Protein AF-A0A1A8JEB4-F1 (afdb_monomer_lite)

Structure (mmCIF, N/CA/C/O backbone):
data_AF-A0A1A8JEB4-F1
#
_entry.id   AF-A0A1A8JEB4-F1
#
loop_
_atom_site.group_PDB
_atom_site.id
_atom_site.type_symbol
_atom_site.label_atom_id
_atom_site.label_alt_id
_atom_site.label_comp_id
_atom_site.label_asym_id
_atom_site.label_entity_id
_atom_site.label_seq_id
_atom_site.pdbx_PDB_ins_code
_atom_site.Cartn_x
_atom_site.Cartn_y
_atom_site.Cartn_z
_atom_site.occupancy
_atom_site.B_iso_or_equiv
_atom_site.auth_seq_id
_atom_site.auth_comp_id
_atom_site.auth_asym_id
_atom_site.auth_atom_id
_atom_site.pdbx_PDB_model_num
ATOM 1 N N . MET A 1 1 ? 15.792 -3.131 28.215 1.00 43.16 1 MET A N 1
ATOM 2 C CA . MET A 1 1 ? 14.365 -3.511 28.176 1.00 43.16 1 MET A CA 1
ATOM 3 C C . MET A 1 1 ? 13.576 -2.240 27.940 1.00 43.16 1 MET A C 1
ATOM 5 O O . MET A 1 1 ? 13.915 -1.276 28.614 1.00 43.16 1 MET A O 1
ATOM 9 N N . PRO A 1 2 ? 12.633 -2.167 26.985 1.00 49.34 2 PRO A N 1
ATOM 10 C CA . PRO A 1 2 ? 11.801 -0.980 26.893 1.00 49.34 2 PRO A CA 1
ATOM 11 C C . PRO A 1 2 ? 10.880 -0.974 28.112 1.00 49.34 2 PRO A C 1
ATOM 13 O O . PRO A 1 2 ? 10.281 -1.998 28.447 1.00 49.34 2 PRO A O 1
ATOM 16 N N . GLU A 1 3 ? 10.885 0.146 28.821 1.00 51.75 3 GLU A N 1
ATOM 17 C CA . GLU A 1 3 ? 10.105 0.350 30.032 1.00 51.75 3 GLU A CA 1
ATOM 18 C C . GLU A 1 3 ? 8.623 0.175 29.708 1.00 51.75 3 GLU A C 1
ATOM 20 O O . GLU A 1 3 ? 8.137 0.650 28.678 1.00 51.75 3 GLU A O 1
ATOM 25 N N . ALA A 1 4 ? 7.932 -0.599 30.545 1.00 54.88 4 ALA A N 1
ATOM 26 C CA . ALA A 1 4 ? 6.500 -0.784 30.430 1.00 54.88 4 ALA A CA 1
ATOM 27 C C . ALA A 1 4 ? 5.857 0.602 30.475 1.00 54.88 4 ALA A C 1
ATOM 29 O O . ALA A 1 4 ? 6.030 1.314 31.461 1.00 54.88 4 ALA A O 1
ATOM 30 N N . LEU A 1 5 ? 5.169 0.969 29.387 1.00 55.78 5 LEU A N 1
ATOM 31 C CA . LEU A 1 5 ? 4.272 2.118 29.333 1.00 55.78 5 LEU A CA 1
ATOM 32 C C . LEU A 1 5 ? 3.534 2.200 30.671 1.00 55.78 5 LEU A C 1
ATOM 34 O O . LEU A 1 5 ? 2.924 1.202 31.070 1.00 55.78 5 LEU A O 1
ATOM 38 N N . ASP A 1 6 ? 3.624 3.350 31.337 1.00 60.03 6 ASP A N 1
ATOM 39 C CA . ASP A 1 6 ? 2.873 3.673 32.546 1.00 60.03 6 ASP A CA 1
ATOM 40 C C . ASP A 1 6 ? 1.498 3.007 32.505 1.00 60.03 6 ASP A C 1
ATOM 42 O O . ASP A 1 6 ? 0.733 3.188 31.553 1.00 60.03 6 ASP A O 1
ATOM 46 N N . SER A 1 7 ? 1.209 2.166 33.498 1.00 69.31 7 SER A N 1
ATOM 47 C CA . SER A 1 7 ? -0.016 1.376 33.526 1.00 69.31 7 SER A CA 1
ATOM 48 C C . SER A 1 7 ? -1.226 2.307 33.426 1.00 69.31 7 SER A C 1
ATOM 50 O O . SER A 1 7 ? -1.550 3.015 34.382 1.00 69.31 7 SER A O 1
ATOM 52 N N . ILE A 1 8 ? -1.892 2.323 32.271 1.00 80.31 8 ILE A N 1
ATOM 53 C CA . ILE A 1 8 ? -3.092 3.130 32.058 1.00 80.31 8 ILE A CA 1
ATOM 54 C C . ILE A 1 8 ? -4.173 2.581 32.993 1.00 80.31 8 ILE A C 1
ATOM 56 O O . ILE A 1 8 ? -4.660 1.463 32.813 1.00 80.31 8 ILE A O 1
ATOM 60 N N . ASN A 1 9 ? -4.535 3.347 34.024 1.00 82.69 9 ASN A N 1
ATOM 61 C CA . ASN A 1 9 ? -5.618 2.966 34.923 1.00 82.69 9 ASN A CA 1
ATOM 62 C C . ASN A 1 9 ? -6.950 3.135 34.183 1.00 82.69 9 ASN A C 1
ATOM 64 O O . ASN A 1 9 ? -7.348 4.252 33.888 1.00 82.69 9 ASN A O 1
ATOM 68 N N . LEU A 1 10 ? -7.626 2.024 33.890 1.00 83.12 10 LEU A N 1
ATOM 69 C CA . LEU A 1 10 ? -8.931 1.982 33.219 1.00 83.12 10 LEU A CA 1
ATOM 70 C C . LEU A 1 10 ? -10.051 1.533 34.172 1.00 83.12 10 LEU A C 1
ATOM 72 O O . LEU A 1 10 ? -11.102 1.088 33.718 1.00 83.12 10 LEU A O 1
ATOM 76 N N . GLY A 1 11 ? -9.821 1.565 35.489 1.00 84.81 11 GLY A N 1
ATOM 77 C CA . GLY A 1 11 ? -10.764 1.065 36.499 1.00 84.81 11 GLY A CA 1
ATOM 78 C C . GLY A 1 11 ? -12.009 1.937 36.682 1.00 84.81 11 GLY A C 1
ATOM 79 O O . GLY A 1 11 ? -12.976 1.494 37.286 1.00 84.81 11 GLY A O 1
ATOM 80 N N . PHE A 1 12 ? -11.990 3.160 36.147 1.00 91.00 12 PHE A N 1
ATOM 81 C CA . PHE A 1 12 ? -13.115 4.096 36.183 1.00 91.00 12 PHE A CA 1
ATOM 82 C C . PHE A 1 12 ? -14.162 3.843 35.088 1.00 91.00 12 PHE A C 1
ATOM 84 O O . PHE A 1 12 ? -15.242 4.422 35.153 1.00 91.00 12 PHE A O 1
ATOM 91 N N . LEU A 1 13 ? -13.842 3.021 34.081 1.00 91.25 13 LEU A N 1
ATOM 92 C CA . LEU A 1 13 ? -14.763 2.692 32.995 1.00 91.25 13 LEU A CA 1
ATOM 93 C C . LEU A 1 13 ? -15.793 1.670 33.468 1.00 91.25 13 LEU A C 1
ATOM 95 O O . LEU A 1 13 ? -15.429 0.625 34.016 1.00 91.25 13 LEU A O 1
ATOM 99 N N . SER A 1 14 ? -17.060 1.947 33.179 1.00 94.19 14 SER A N 1
ATOM 100 C CA . SER A 1 14 ? -18.127 0.953 33.263 1.00 94.19 14 SER A CA 1
ATOM 101 C C . SER A 1 14 ? -17.930 -0.163 32.228 1.00 94.19 14 SER A C 1
ATOM 103 O O . SER A 1 14 ? -17.199 -0.009 31.245 1.00 94.19 14 SER A O 1
ATOM 105 N N . ASP A 1 15 ? -18.600 -1.299 32.428 1.00 92.94 15 ASP A N 1
ATOM 106 C CA . ASP A 1 15 ? -18.484 -2.451 31.524 1.00 92.94 15 ASP A CA 1
ATOM 107 C C . ASP A 1 15 ? -18.906 -2.110 30.083 1.00 92.94 15 ASP A C 1
ATOM 109 O O . ASP A 1 15 ? -18.277 -2.565 29.129 1.00 92.94 15 ASP A O 1
ATOM 113 N N . SER A 1 16 ? -19.913 -1.248 29.908 1.00 94.56 16 SER A N 1
ATOM 114 C CA . SER A 1 16 ? -20.372 -0.795 28.588 1.00 94.56 16 SER A CA 1
ATOM 115 C C . SER A 1 16 ? -19.360 0.113 27.886 1.00 94.56 16 SER A C 1
ATOM 117 O O . SER A 1 16 ? -19.137 -0.025 26.683 1.00 94.56 16 SER A O 1
ATOM 119 N N . GLU A 1 17 ? -18.718 1.027 28.617 1.00 94.62 17 GLU A N 1
ATOM 120 C CA . GLU A 1 17 ? -17.652 1.873 28.070 1.00 94.62 17 GLU A CA 1
ATOM 121 C C . GLU A 1 17 ? -16.425 1.040 27.700 1.00 94.62 17 GLU A C 1
ATOM 123 O O . GLU A 1 17 ? -15.799 1.279 26.666 1.00 94.62 17 GLU A O 1
ATOM 128 N N . ARG A 1 18 ? -16.099 0.029 28.515 1.00 93.56 18 ARG A N 1
ATOM 129 C CA . ARG A 1 18 ? -15.001 -0.896 28.234 1.00 93.56 18 ARG A CA 1
ATOM 130 C C . ARG A 1 18 ? -15.256 -1.686 26.952 1.00 93.56 18 ARG A C 1
ATOM 132 O O . ARG A 1 18 ? -14.344 -1.779 26.133 1.00 93.56 18 ARG A O 1
ATOM 139 N N . GLU A 1 19 ? -16.471 -2.193 26.752 1.00 94.69 19 GLU A N 1
ATOM 140 C CA . GLU A 1 19 ? -16.838 -2.907 25.522 1.00 94.69 19 GLU A CA 1
ATOM 141 C C . GLU A 1 19 ? -16.715 -2.000 24.289 1.00 94.69 19 GLU A C 1
ATOM 143 O O . GLU A 1 19 ? -16.094 -2.380 23.298 1.00 94.69 19 GLU A O 1
ATOM 148 N N . LEU A 1 20 ? -17.193 -0.753 24.376 1.00 95.44 20 LEU A N 1
ATOM 149 C CA . LEU A 1 20 ? -17.077 0.206 23.275 1.00 95.44 20 LEU A CA 1
ATOM 150 C C . LEU A 1 20 ? -15.612 0.506 22.916 1.00 95.44 20 LEU A C 1
ATOM 152 O O . LEU A 1 20 ? -15.261 0.613 21.738 1.00 95.44 20 LEU A O 1
ATOM 156 N N . VAL A 1 21 ? -14.741 0.641 23.920 1.00 94.75 21 VAL A N 1
ATOM 157 C CA . VAL A 1 21 ? -13.302 0.837 23.700 1.00 94.75 21 VAL A CA 1
ATOM 158 C C . VAL A 1 21 ? -12.685 -0.391 23.027 1.00 94.75 21 VAL A C 1
ATOM 160 O O . VAL A 1 21 ? -11.928 -0.237 22.067 1.00 94.75 21 VAL A O 1
ATOM 163 N N . LEU A 1 22 ? -13.027 -1.603 23.474 1.00 95.31 22 LEU A N 1
ATOM 164 C CA . LEU A 1 22 ? -12.548 -2.843 22.855 1.00 95.31 22 LEU A CA 1
ATOM 165 C C . LEU A 1 22 ? -13.005 -2.970 21.394 1.00 95.31 22 LEU A C 1
ATOM 167 O O . LEU A 1 22 ? -12.212 -3.371 20.541 1.00 95.31 22 LEU A O 1
ATOM 171 N N . ASP A 1 23 ? -14.230 -2.555 21.074 1.00 97.31 23 ASP A N 1
ATOM 172 C CA . ASP A 1 23 ? -14.744 -2.512 19.701 1.00 97.31 23 ASP A CA 1
ATOM 173 C C . ASP A 1 23 ? -13.959 -1.568 18.790 1.00 97.31 23 ASP A C 1
ATOM 175 O O . ASP A 1 23 ? -13.713 -1.872 17.618 1.00 97.31 23 ASP A O 1
ATOM 179 N N . VAL A 1 24 ? -13.569 -0.401 19.302 1.00 97.88 24 VAL A N 1
ATOM 180 C CA . VAL A 1 24 ? -12.726 0.5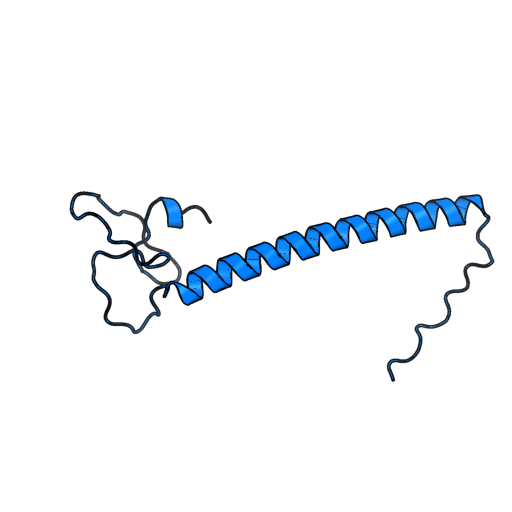40 18.555 1.00 97.88 24 VAL A CA 1
ATOM 181 C C . VAL A 1 24 ? -11.338 -0.055 18.329 1.00 97.88 24 VAL A C 1
ATOM 183 O O . VAL A 1 24 ? -10.852 -0.021 17.201 1.00 97.88 24 VAL A O 1
ATOM 186 N N . LEU A 1 25 ? -10.728 -0.644 19.360 1.00 96.69 25 LEU A N 1
ATOM 187 C CA . LEU A 1 25 ? -9.396 -1.246 19.261 1.00 96.69 25 LEU A CA 1
ATOM 188 C C . LEU A 1 25 ? -9.362 -2.427 18.288 1.00 96.69 25 LEU A C 1
ATOM 190 O O . LEU A 1 25 ? -8.430 -2.541 17.500 1.00 96.69 25 LEU A O 1
ATOM 194 N N . ARG A 1 26 ? -10.396 -3.273 18.292 1.00 97.56 26 ARG A N 1
ATOM 195 C CA . ARG A 1 26 ? -10.531 -4.382 17.340 1.00 97.56 26 ARG A CA 1
ATOM 196 C C . ARG A 1 26 ? -10.589 -3.886 15.895 1.00 97.56 26 ARG A C 1
ATOM 198 O O . ARG A 1 26 ? -9.878 -4.412 15.047 1.00 97.56 26 ARG A O 1
ATOM 205 N N . ARG A 1 27 ? -11.381 -2.845 15.620 1.00 98.19 27 ARG A N 1
ATOM 206 C CA . ARG A 1 27 ? -11.443 -2.240 14.279 1.00 98.19 27 ARG A CA 1
ATOM 207 C C . ARG A 1 27 ? -10.132 -1.567 13.879 1.00 98.19 27 ARG A C 1
ATOM 209 O O . ARG A 1 27 ? -9.754 -1.644 12.715 1.00 98.19 27 ARG A O 1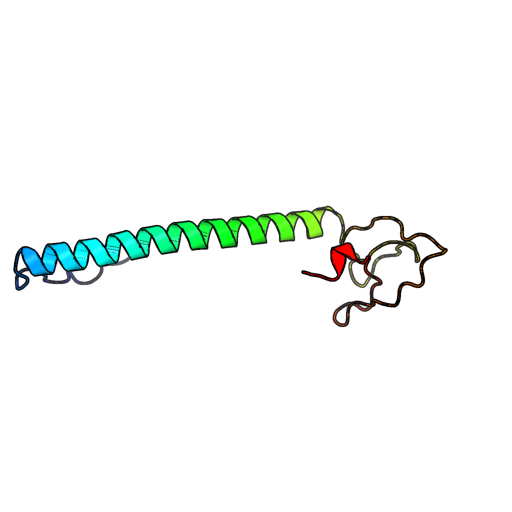
ATOM 216 N N . ASP A 1 28 ? -9.442 -0.917 14.817 1.00 98.19 28 ASP A N 1
ATOM 217 C CA . ASP A 1 28 ? -8.115 -0.343 14.559 1.00 98.19 28 ASP A CA 1
ATOM 218 C C . ASP A 1 28 ? -7.101 -1.436 14.204 1.00 98.19 28 ASP A C 1
ATOM 220 O O . ASP A 1 28 ? -6.368 -1.298 13.229 1.00 98.19 28 ASP A O 1
ATOM 224 N N . GLU A 1 29 ? -7.105 -2.557 14.928 1.00 97.69 29 GLU A N 1
ATOM 225 C CA . GLU A 1 29 ? -6.237 -3.700 14.632 1.00 97.69 29 GLU A CA 1
ATOM 226 C C . GLU A 1 29 ? -6.531 -4.289 13.245 1.00 97.69 29 GLU A C 1
ATOM 228 O O . GLU A 1 29 ? -5.616 -4.499 12.450 1.00 97.69 29 GLU A O 1
ATOM 233 N N . GLU A 1 30 ? -7.806 -4.480 12.895 1.00 97.81 30 GLU A N 1
ATOM 234 C CA . GLU A 1 30 ? -8.206 -4.909 11.549 1.00 97.81 30 GLU A CA 1
ATOM 235 C C . GLU A 1 30 ? -7.698 -3.941 10.468 1.00 97.81 30 GLU A C 1
ATOM 237 O O . GLU A 1 30 ? -7.123 -4.374 9.464 1.00 97.81 30 GLU A O 1
ATOM 242 N N . LEU A 1 31 ? -7.847 -2.630 10.683 1.00 98.38 31 LEU A N 1
ATOM 243 C CA . LEU A 1 31 ? -7.343 -1.605 9.768 1.00 98.38 31 LEU A CA 1
ATOM 244 C C . LEU A 1 31 ? -5.817 -1.649 9.638 1.00 98.38 31 LEU A C 1
ATOM 246 O O . LEU A 1 31 ? -5.301 -1.567 8.519 1.00 98.38 31 LEU A O 1
ATOM 250 N N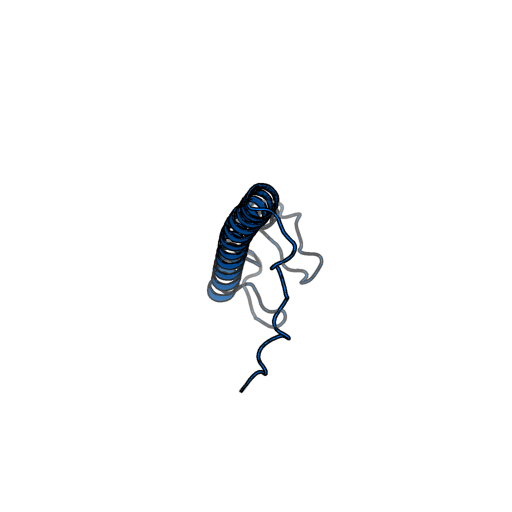 . ARG A 1 32 ? -5.087 -1.823 10.745 1.00 97.81 32 ARG A N 1
ATOM 251 C CA . ARG A 1 32 ? -3.624 -1.970 10.733 1.00 97.81 32 ARG A CA 1
ATOM 252 C C . ARG A 1 32 ? -3.194 -3.188 9.933 1.00 97.81 32 ARG A C 1
ATOM 254 O O . ARG A 1 32 ? -2.286 -3.072 9.113 1.00 97.81 32 ARG A O 1
ATOM 261 N N . LEU A 1 33 ? -3.865 -4.327 10.098 1.00 97.62 33 LEU A N 1
ATOM 262 C CA . LEU A 1 33 ? -3.565 -5.543 9.339 1.00 97.62 33 LEU A CA 1
ATOM 263 C C . LEU A 1 33 ? -3.779 -5.347 7.833 1.00 97.62 33 LEU A C 1
ATOM 265 O O . LEU A 1 33 ? -2.930 -5.753 7.033 1.00 97.62 33 LEU A O 1
ATOM 269 N N . VAL A 1 34 ? -4.878 -4.701 7.431 1.00 97.69 34 VAL A N 1
ATOM 270 C CA . VAL A 1 34 ? -5.140 -4.386 6.016 1.00 97.69 34 VAL A CA 1
ATOM 271 C C . VAL A 1 34 ? -4.072 -3.447 5.457 1.00 97.69 34 VAL A C 1
ATOM 273 O O . VAL A 1 34 ? -3.541 -3.683 4.366 1.00 97.69 34 VAL A O 1
ATOM 276 N N . GLU A 1 35 ? -3.713 -2.405 6.202 1.00 97.81 35 GLU A N 1
ATOM 277 C CA . GLU A 1 35 ? -2.705 -1.441 5.769 1.00 97.81 35 GLU A CA 1
ATOM 278 C C . GLU A 1 35 ? -1.311 -2.077 5.680 1.00 97.81 35 GLU A C 1
ATOM 280 O O . GLU A 1 35 ? -0.589 -1.873 4.701 1.00 97.81 35 GLU A O 1
ATOM 285 N N . GLU A 1 36 ? -0.949 -2.940 6.630 1.00 97.75 36 GLU A N 1
ATOM 286 C CA . GLU A 1 36 ? 0.279 -3.725 6.560 1.00 97.75 36 GLU A CA 1
ATOM 287 C C . GLU A 1 36 ? 0.322 -4.612 5.315 1.00 97.75 36 GLU A C 1
ATOM 289 O O . GLU A 1 36 ? 1.350 -4.666 4.634 1.00 97.75 36 GLU A O 1
ATOM 294 N N . GLN A 1 37 ? -0.776 -5.294 4.981 1.00 97.62 37 GLN A N 1
ATOM 295 C CA . GLN A 1 37 ? -0.860 -6.104 3.766 1.00 97.62 37 GLN A CA 1
ATOM 296 C C . GLN A 1 37 ? -0.705 -5.246 2.505 1.00 97.62 37 GLN A C 1
ATOM 298 O O . GLN A 1 37 ? 0.056 -5.614 1.602 1.00 97.62 37 GLN A O 1
ATOM 303 N N . ARG A 1 38 ? -1.355 -4.077 2.456 1.00 97.31 38 ARG A N 1
ATOM 304 C CA . ARG A 1 38 ? -1.235 -3.119 1.348 1.00 97.31 38 ARG A CA 1
ATOM 305 C C . ARG A 1 38 ? 0.211 -2.655 1.167 1.00 97.31 38 ARG A C 1
ATOM 307 O O . ARG A 1 38 ? 0.739 -2.691 0.053 1.00 97.31 38 ARG A O 1
ATOM 314 N N . VAL A 1 39 ? 0.883 -2.281 2.256 1.00 97.56 39 VAL A N 1
ATOM 315 C CA . VAL A 1 39 ? 2.293 -1.862 2.248 1.00 97.56 39 VAL A CA 1
ATOM 316 C C . VAL A 1 39 ? 3.213 -3.014 1.840 1.00 97.56 39 VAL A C 1
ATOM 318 O O . VAL A 1 39 ? 4.132 -2.805 1.044 1.00 97.56 39 VAL A O 1
ATOM 321 N N . ARG A 1 40 ? 2.984 -4.235 2.342 1.00 97.31 40 ARG A N 1
ATOM 322 C CA . ARG A 1 40 ? 3.757 -5.428 1.952 1.00 97.31 40 ARG A CA 1
ATOM 323 C C . ARG A 1 40 ? 3.641 -5.689 0.450 1.00 97.31 40 ARG A C 1
ATOM 325 O O . ARG A 1 40 ? 4.673 -5.852 -0.196 1.00 97.31 40 ARG A O 1
ATOM 332 N N . LYS A 1 41 ? 2.430 -5.634 -0.118 1.00 96.06 41 LYS A N 1
ATOM 333 C CA . LYS A 1 41 ? 2.199 -5.790 -1.563 1.00 96.06 41 LYS A CA 1
ATOM 334 C C . LYS A 1 41 ? 2.984 -4.759 -2.382 1.00 96.06 41 LYS A C 1
ATOM 336 O O . LYS A 1 41 ? 3.738 -5.140 -3.273 1.00 96.06 41 LYS A O 1
ATOM 341 N N . LEU A 1 42 ? 2.889 -3.476 -2.027 1.00 93.88 42 LEU A N 1
ATOM 342 C CA . LEU A 1 42 ? 3.624 -2.407 -2.717 1.00 93.88 42 LEU A CA 1
ATOM 343 C C . LEU A 1 42 ? 5.147 -2.577 -2.616 1.00 93.88 42 LEU A C 1
ATOM 345 O O . LEU A 1 42 ? 5.869 -2.339 -3.584 1.00 93.88 42 LEU A O 1
ATOM 349 N N . LYS A 1 43 ? 5.661 -3.023 -1.462 1.00 93.94 43 LYS A N 1
ATOM 350 C CA . LYS A 1 43 ? 7.090 -3.339 -1.302 1.00 93.94 43 LYS A CA 1
ATOM 351 C C . LYS A 1 43 ? 7.518 -4.483 -2.222 1.00 93.94 43 LYS A C 1
ATOM 353 O O . LYS A 1 43 ? 8.591 -4.389 -2.819 1.00 93.94 43 LYS A O 1
ATOM 358 N N . THR A 1 44 ? 6.706 -5.530 -2.354 1.00 92.06 44 THR A N 1
ATOM 359 C CA . THR A 1 44 ? 6.977 -6.652 -3.263 1.00 92.06 44 THR A CA 1
ATOM 360 C C . THR A 1 44 ? 6.992 -6.199 -4.721 1.00 92.06 44 THR A C 1
ATOM 362 O O . THR A 1 44 ? 7.958 -6.488 -5.424 1.00 92.06 44 THR A O 1
ATOM 365 N N . GLU A 1 45 ? 5.999 -5.422 -5.157 1.00 85.94 45 GLU A N 1
ATOM 366 C CA . GLU A 1 45 ? 5.946 -4.861 -6.516 1.00 85.94 45 GLU A CA 1
ATOM 367 C C . GLU A 1 45 ? 7.170 -3.977 -6.809 1.00 85.94 45 GLU A C 1
ATOM 369 O O . GLU A 1 45 ? 7.810 -4.100 -7.856 1.00 85.94 45 GLU A O 1
ATOM 374 N N . LEU A 1 46 ? 7.569 -3.132 -5.854 1.00 85.19 46 LEU A N 1
ATOM 375 C CA . LEU A 1 46 ? 8.773 -2.312 -5.980 1.00 85.19 46 LEU A CA 1
ATOM 376 C C . LEU A 1 46 ? 10.045 -3.166 -6.095 1.00 85.19 46 LEU A C 1
ATOM 378 O O . LEU A 1 46 ? 10.930 -2.858 -6.895 1.00 85.19 46 LEU A O 1
ATOM 382 N N . GLN A 1 47 ? 10.164 -4.229 -5.296 1.00 86.00 47 GLN A N 1
ATOM 383 C CA . GLN A 1 47 ? 11.296 -5.153 -5.381 1.00 86.00 47 GLN A CA 1
ATOM 384 C C . GLN A 1 47 ? 11.324 -5.896 -6.717 1.00 86.00 47 GLN A C 1
ATOM 386 O O . GLN A 1 47 ? 12.404 -6.093 -7.269 1.00 86.00 47 GLN A O 1
ATOM 391 N N . GLU A 1 48 ? 10.170 -6.276 -7.258 1.00 82.94 48 GLU A N 1
ATOM 392 C CA . GLU A 1 48 ? 10.071 -6.914 -8.568 1.00 82.94 48 GLU A CA 1
ATOM 393 C C . GLU A 1 48 ? 10.537 -5.973 -9.684 1.00 82.94 48 GLU A C 1
ATOM 395 O O . GLU A 1 48 ? 11.355 -6.372 -10.510 1.00 82.94 48 GLU A O 1
ATOM 400 N N . VAL A 1 49 ? 10.116 -4.703 -9.661 1.00 76.75 49 VAL A N 1
ATOM 401 C CA . VAL A 1 49 ? 10.603 -3.673 -10.597 1.00 76.75 49 VAL A CA 1
ATOM 402 C C . VAL A 1 49 ? 12.123 -3.498 -10.494 1.00 76.75 49 VAL A C 1
ATOM 404 O O . VAL A 1 49 ? 12.809 -3.411 -11.513 1.00 76.75 49 VAL A O 1
ATOM 407 N N . LYS A 1 50 ? 12.680 -3.501 -9.275 1.00 74.44 50 LYS A N 1
ATOM 408 C CA . LYS A 1 50 ? 14.138 -3.453 -9.071 1.00 74.44 50 LYS A CA 1
ATOM 409 C C . LYS A 1 50 ? 14.842 -4.700 -9.620 1.00 74.44 50 LYS A C 1
ATOM 411 O O . LYS A 1 50 ? 15.859 -4.562 -10.291 1.00 74.44 50 LYS A O 1
ATOM 416 N N . ARG A 1 51 ? 14.308 -5.904 -9.371 1.00 74.25 51 ARG A N 1
ATOM 417 C CA . ARG A 1 51 ? 14.874 -7.181 -9.856 1.00 74.25 51 ARG A CA 1
ATOM 418 C C . ARG A 1 51 ? 14.814 -7.316 -11.375 1.00 74.25 51 ARG A C 1
ATOM 420 O O . ARG A 1 51 ? 15.777 -7.787 -11.963 1.00 74.25 51 ARG A O 1
ATOM 427 N N . LYS A 1 52 ? 13.722 -6.868 -12.005 1.00 69.81 52 LYS A N 1
ATOM 428 C CA . LYS A 1 52 ? 13.555 -6.809 -13.470 1.00 69.81 52 LYS A CA 1
ATOM 429 C C . LYS A 1 52 ? 14.517 -5.823 -14.145 1.00 69.81 52 LYS A C 1
ATOM 431 O O . LYS A 1 52 ? 14.543 -5.740 -15.366 1.00 69.81 52 LYS A O 1
ATOM 436 N N . GLY A 1 53 ? 15.321 -5.096 -13.367 1.00 65.00 53 GLY A N 1
ATOM 437 C CA . GLY A 1 53 ? 16.414 -4.285 -13.876 1.00 65.00 53 GLY A CA 1
ATOM 438 C C . GLY A 1 53 ? 15.961 -2.933 -14.409 1.00 65.00 53 GLY A C 1
ATOM 439 O O . GLY A 1 53 ? 16.484 -2.483 -15.422 1.00 65.00 53 GLY A O 1
ATOM 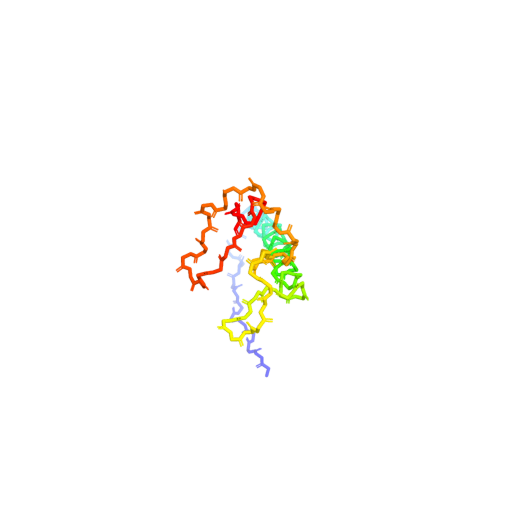440 N N . ALA A 1 54 ? 15.008 -2.252 -13.767 1.00 65.88 54 ALA A N 1
ATOM 441 C CA . ALA A 1 54 ? 14.725 -0.857 -14.115 1.00 65.88 54 ALA A CA 1
ATOM 442 C C . ALA A 1 54 ? 16.038 -0.087 -14.386 1.00 65.88 54 ALA A C 1
ATOM 444 O O . ALA A 1 54 ? 16.984 -0.181 -13.596 1.00 65.88 54 ALA A O 1
ATOM 445 N N . LYS A 1 55 ? 16.127 0.570 -15.551 1.00 67.44 55 LYS A N 1
ATOM 446 C CA . LYS A 1 55 ? 17.378 1.148 -16.051 1.00 67.44 55 LYS A CA 1
ATOM 447 C C . LYS A 1 55 ? 17.932 2.110 -15.005 1.00 67.44 55 LYS A C 1
ATOM 449 O O . LYS A 1 55 ? 17.286 3.095 -14.647 1.00 67.44 55 LYS A O 1
ATOM 454 N N . LEU A 1 56 ? 19.121 1.806 -14.498 1.00 62.50 56 LEU A N 1
ATOM 455 C CA . LEU A 1 56 ? 19.873 2.703 -13.631 1.00 62.50 56 LEU A CA 1
ATOM 456 C C . LEU A 1 56 ? 20.416 3.842 -14.499 1.00 62.50 56 LEU A C 1
ATOM 458 O O . LEU A 1 56 ? 20.732 3.627 -15.662 1.00 62.50 56 LEU A O 1
ATOM 462 N N . GLY A 1 57 ? 20.546 5.056 -13.965 1.00 57.72 57 GLY A N 1
ATOM 463 C CA . GLY A 1 57 ? 20.944 6.238 -14.752 1.00 57.72 57 GLY A CA 1
ATOM 464 C C . GLY A 1 57 ? 22.302 6.155 -15.475 1.00 57.72 57 GLY A C 1
ATOM 465 O O . GLY A 1 57 ? 22.641 7.082 -16.197 1.00 57.72 57 GLY A O 1
ATOM 466 N N . SER A 1 58 ? 23.076 5.079 -15.289 1.00 56.16 58 SER A N 1
ATOM 467 C CA . SER A 1 58 ? 24.447 4.903 -15.782 1.00 56.16 58 SER A CA 1
ATOM 468 C C . SER A 1 58 ? 24.692 3.633 -16.618 1.00 56.16 58 SER A C 1
ATOM 470 O O . SER A 1 58 ? 25.845 3.311 -16.897 1.00 56.16 58 SER A O 1
ATOM 472 N N . GLY A 1 59 ? 23.658 2.876 -17.002 1.00 58.59 59 GLY A N 1
ATOM 473 C CA . GLY A 1 59 ? 23.844 1.634 -17.768 1.00 58.59 59 GLY A CA 1
ATOM 474 C C . GLY A 1 59 ? 23.775 1.809 -19.293 1.00 58.59 59 GLY A C 1
ATOM 475 O O . GLY A 1 59 ? 22.989 2.601 -19.810 1.00 58.59 59 GLY A O 1
ATOM 476 N N . ASN A 1 60 ? 24.562 1.012 -20.023 1.00 58.12 60 ASN A N 1
ATOM 477 C CA . ASN A 1 60 ? 24.480 0.888 -21.483 1.00 58.12 60 ASN A CA 1
ATOM 478 C C . ASN A 1 60 ? 23.287 -0.001 -21.858 1.00 58.12 60 ASN A C 1
ATOM 480 O O . ASN A 1 60 ? 23.421 -1.217 -21.989 1.00 58.12 60 ASN A O 1
ATOM 484 N N . TYR A 1 61 ? 22.104 0.593 -21.988 1.00 66.56 61 TYR A N 1
ATOM 485 C CA . TYR A 1 61 ? 20.888 -0.136 -22.344 1.00 66.56 61 TYR A CA 1
ATOM 486 C C . TYR A 1 61 ? 20.507 0.058 -23.808 1.00 66.56 61 TYR A C 1
ATOM 488 O O . TYR A 1 61 ? 20.790 1.094 -24.400 1.00 66.56 61 TYR A O 1
ATOM 496 N N . SER A 1 62 ? 19.771 -0.903 -24.375 1.00 65.50 62 SER A N 1
ATOM 497 C CA . SER A 1 62 ? 19.184 -0.735 -25.706 1.00 65.50 62 SER A CA 1
ATOM 498 C C . SER A 1 62 ? 18.231 0.467 -25.729 1.00 65.50 62 SER A C 1
ATOM 500 O O . SER A 1 62 ? 17.422 0.638 -24.814 1.00 65.50 62 SER A O 1
ATOM 502 N N . GLU A 1 63 ? 18.293 1.295 -26.773 1.00 65.75 63 GLU A N 1
ATOM 503 C CA . GLU A 1 63 ? 17.417 2.473 -26.918 1.00 65.75 63 GLU A CA 1
ATOM 504 C C . GLU A 1 63 ? 15.924 2.095 -26.960 1.00 65.75 63 GLU A C 1
ATOM 506 O O . GLU A 1 63 ? 15.070 2.855 -26.513 1.00 65.75 63 GLU A O 1
ATOM 511 N N . TYR A 1 64 ? 15.615 0.872 -27.401 1.00 75.12 64 TYR A N 1
ATOM 512 C CA . TYR A 1 64 ? 14.261 0.352 -27.610 1.00 75.12 64 TYR A CA 1
ATOM 513 C C . TYR A 1 64 ? 13.799 -0.591 -26.488 1.00 75.12 64 TYR A C 1
ATOM 515 O O . TYR A 1 64 ? 13.225 -1.644 -26.754 1.00 75.12 64 TYR A O 1
ATOM 523 N N . SER A 1 65 ? 14.060 -0.254 -25.225 1.00 80.06 65 SER A N 1
ATOM 524 C CA . SER A 1 65 ? 13.549 -1.009 -24.068 1.00 80.06 65 SER A CA 1
ATOM 525 C C . SER A 1 65 ? 12.970 -0.091 -23.004 1.00 80.06 65 SER A C 1
ATOM 527 O O . SER A 1 65 ? 13.490 1.001 -22.747 1.00 80.06 65 SER A O 1
ATOM 529 N N . CYS A 1 66 ? 11.891 -0.549 -22.367 1.00 80.75 66 CYS A N 1
ATOM 530 C CA . CYS A 1 66 ? 11.236 0.193 -21.301 1.00 80.75 66 CYS A CA 1
ATOM 531 C C . CYS A 1 66 ? 12.184 0.384 -20.109 1.00 80.75 66 CYS A C 1
ATOM 533 O O . CYS A 1 66 ? 12.741 -0.575 -19.583 1.00 80.75 66 CYS A O 1
ATOM 535 N N . GLY A 1 67 ? 12.301 1.613 -19.607 1.00 79.75 67 GLY A N 1
ATOM 536 C CA . GLY A 1 67 ? 13.097 1.942 -18.426 1.00 79.75 67 GLY A CA 1
ATOM 537 C C . GLY A 1 67 ? 12.647 1.264 -17.128 1.00 79.75 67 GLY A C 1
ATOM 538 O O . GLY A 1 67 ? 13.426 1.228 -16.185 1.00 79.75 67 GLY A O 1
ATOM 539 N N . ARG A 1 68 ? 11.421 0.722 -17.066 1.00 79.38 68 ARG A N 1
ATOM 540 C CA . ARG A 1 68 ? 10.834 0.111 -15.861 1.00 79.38 68 ARG A CA 1
ATOM 541 C C . ARG A 1 68 ? 10.732 -1.414 -15.937 1.00 79.38 68 ARG A C 1
ATOM 543 O O . ARG A 1 68 ? 11.212 -2.075 -15.026 1.00 79.38 68 ARG A O 1
ATOM 550 N N . CYS A 1 69 ? 10.114 -1.969 -16.983 1.00 77.69 69 CYS A N 1
ATOM 551 C CA . CYS A 1 69 ? 9.959 -3.424 -17.143 1.00 77.69 69 CYS A CA 1
ATOM 552 C C . CYS A 1 69 ? 11.015 -4.078 -18.048 1.00 77.69 69 CYS A C 1
ATOM 554 O O . CYS A 1 69 ? 10.985 -5.294 -18.194 1.00 77.69 69 CYS A O 1
ATOM 556 N N . GLN A 1 70 ? 11.906 -3.298 -18.676 1.00 7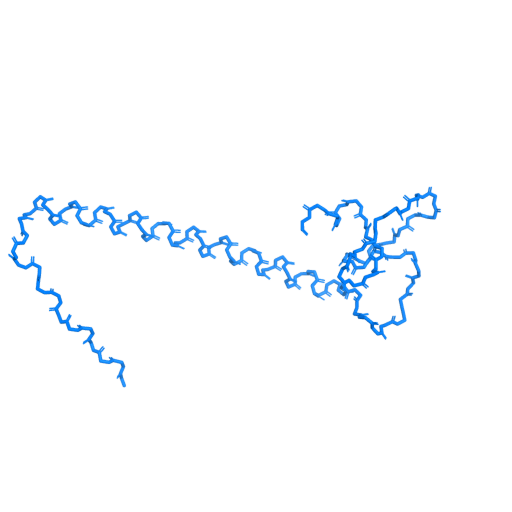8.12 70 GLN A N 1
ATOM 557 C CA . GLN A 1 70 ? 12.886 -3.741 -19.683 1.00 78.12 70 GLN A CA 1
ATOM 558 C C . GLN A 1 70 ? 12.321 -4.431 -20.937 1.00 78.12 70 GLN A C 1
ATOM 560 O O . GLN A 1 70 ? 13.091 -4.801 -21.821 1.00 78.12 70 GLN A O 1
ATOM 565 N N . GLU A 1 71 ? 11.001 -4.557 -21.077 1.00 78.81 71 GLU A N 1
ATOM 566 C CA . GLU A 1 71 ? 10.402 -5.158 -22.267 1.00 78.81 71 GLU A CA 1
ATOM 567 C C . GLU A 1 71 ? 10.768 -4.372 -23.538 1.00 78.81 71 GLU A C 1
ATOM 569 O O . GLU A 1 71 ? 10.878 -3.133 -23.498 1.00 78.81 71 GLU A O 1
ATOM 574 N N . PRO A 1 72 ? 10.967 -5.078 -24.668 1.00 78.50 72 PRO A N 1
ATOM 575 C CA . PRO A 1 72 ? 11.304 -4.450 -25.931 1.00 78.50 72 PRO A CA 1
ATOM 576 C C . PRO A 1 72 ? 10.149 -3.568 -26.400 1.00 78.50 72 PRO A C 1
ATOM 578 O O . PRO A 1 72 ? 8.996 -3.980 -26.505 1.00 78.50 72 PRO A O 1
ATOM 581 N N . LEU A 1 73 ? 10.491 -2.330 -26.709 1.00 78.19 73 LEU A N 1
ATOM 582 C CA . LEU A 1 73 ? 9.596 -1.334 -27.256 1.00 78.19 73 LEU A CA 1
ATOM 583 C C . LEU A 1 73 ? 9.577 -1.493 -28.788 1.00 78.19 73 LEU A C 1
ATOM 585 O O . LEU A 1 73 ? 10.617 -1.402 -29.440 1.00 78.19 73 LEU A O 1
ATOM 589 N N . SER A 1 74 ? 8.413 -1.761 -29.394 1.00 71.06 74 SER A N 1
ATOM 590 C CA . SER A 1 74 ? 8.299 -1.922 -30.853 1.00 71.06 74 SER A CA 1
ATOM 591 C C . SER A 1 74 ? 8.693 -0.644 -31.605 1.00 71.06 74 SER A C 1
ATOM 593 O O . SER A 1 74 ? 8.191 0.435 -31.310 1.00 71.06 74 SER A O 1
ATOM 595 N N . ARG A 1 75 ? 9.523 -0.766 -32.650 1.00 64.88 75 ARG A N 1
ATOM 596 C CA . ARG A 1 75 ? 10.037 0.366 -33.458 1.00 64.88 75 ARG A CA 1
ATOM 597 C C . ARG A 1 75 ? 8.957 1.225 -34.140 1.00 64.88 75 ARG A C 1
ATOM 599 O O . ARG A 1 75 ? 9.246 2.333 -34.566 1.00 64.88 75 ARG A O 1
ATOM 606 N N . LEU A 1 76 ? 7.737 0.702 -34.264 1.00 63.84 76 LEU A N 1
ATOM 607 C CA . LEU A 1 76 ? 6.605 1.343 -34.945 1.00 63.84 76 LEU A CA 1
ATOM 608 C C . LEU A 1 76 ? 5.718 2.174 -34.005 1.00 63.84 76 LEU A C 1
ATOM 610 O O . LEU A 1 76 ? 4.844 2.906 -34.460 1.00 63.84 76 LEU A O 1
ATOM 614 N N . THR A 1 77 ? 5.912 2.055 -32.693 1.00 60.19 77 THR A N 1
ATOM 615 C CA . THR A 1 77 ? 5.139 2.801 -31.696 1.00 60.19 77 THR A CA 1
ATOM 616 C C . THR A 1 77 ? 5.853 4.107 -31.371 1.00 60.19 77 THR A C 1
ATOM 618 O O . THR A 1 77 ? 6.982 4.101 -30.893 1.00 60.19 77 THR A O 1
ATOM 621 N N . VAL A 1 78 ? 5.189 5.241 -31.606 1.00 57.34 78 VAL A N 1
ATOM 622 C CA . VAL A 1 78 ? 5.658 6.554 -31.143 1.00 57.34 78 VAL A CA 1
ATOM 623 C C . VAL A 1 78 ? 5.568 6.566 -29.614 1.00 57.34 78 VAL A C 1
ATOM 625 O O . VAL A 1 78 ? 4.487 6.726 -29.045 1.00 57.34 78 VAL A O 1
ATOM 628 N N . PHE A 1 79 ? 6.687 6.325 -28.928 1.00 62.91 79 PHE A N 1
ATOM 629 C CA . PHE A 1 79 ? 6.750 6.389 -27.468 1.00 62.91 79 PHE A CA 1
ATOM 630 C C . PHE A 1 79 ? 6.912 7.843 -27.031 1.00 62.91 79 PHE A C 1
ATOM 632 O O . PHE A 1 79 ? 8.019 8.355 -26.929 1.00 62.91 79 PHE A O 1
ATOM 639 N N . SER A 1 80 ? 5.800 8.518 -26.755 1.00 60.97 80 SER A N 1
ATOM 640 C CA . SER A 1 80 ? 5.799 9.898 -26.250 1.00 60.97 80 SER A CA 1
ATOM 641 C C . SER A 1 80 ? 6.125 10.016 -24.755 1.00 60.97 80 SER A C 1
ATOM 643 O O . SER A 1 80 ? 6.174 11.121 -24.224 1.00 60.97 80 SER A O 1
ATOM 645 N N . ASN A 1 81 ? 6.288 8.898 -24.040 1.00 73.19 81 ASN A N 1
ATOM 646 C CA . ASN A 1 81 ? 6.224 8.894 -22.580 1.00 73.19 81 ASN A CA 1
ATOM 647 C C . ASN A 1 81 ? 7.607 8.658 -21.972 1.00 73.19 81 ASN A C 1
ATOM 649 O O . ASN A 1 81 ? 8.046 7.522 -21.776 1.00 73.19 81 ASN A O 1
ATOM 653 N N . GLN A 1 82 ? 8.284 9.764 -21.677 1.00 78.94 82 GLN A N 1
ATOM 654 C CA . GLN A 1 82 ? 9.532 9.797 -20.928 1.00 78.94 82 GLN A CA 1
ATOM 655 C C . GLN A 1 82 ? 9.240 10.017 -19.437 1.00 78.94 82 GLN A C 1
ATOM 657 O O . GLN A 1 82 ? 8.438 10.875 -19.063 1.00 78.94 82 GLN A O 1
ATOM 662 N N . CYS A 1 83 ? 9.889 9.243 -18.566 1.00 77.75 83 CYS A N 1
ATOM 663 C CA . CYS A 1 83 ? 9.807 9.461 -17.124 1.00 77.75 83 CYS A CA 1
ATOM 664 C C . CYS A 1 83 ? 10.485 10.787 -16.747 1.00 77.75 83 CYS A C 1
ATOM 666 O O . CYS A 1 83 ? 11.675 10.951 -16.996 1.00 77.75 83 CYS A O 1
ATOM 668 N N . LYS A 1 84 ? 9.769 11.698 -16.076 1.00 79.88 84 LYS A N 1
ATOM 669 C CA . LYS A 1 84 ? 10.301 13.015 -15.666 1.00 79.88 84 LYS A CA 1
ATOM 670 C C . LYS A 1 84 ? 11.426 12.948 -14.625 1.00 79.88 84 LYS A C 1
ATOM 672 O O . LYS A 1 84 ? 12.154 13.917 -14.460 1.00 79.88 84 LYS A O 1
ATOM 677 N N . MET A 1 85 ? 11.547 11.829 -13.909 1.00 76.44 85 MET A N 1
ATOM 678 C CA . MET A 1 85 ? 12.543 11.661 -12.845 1.00 76.44 85 MET A CA 1
ATOM 679 C C . MET A 1 85 ? 13.865 11.082 -13.353 1.00 76.44 85 MET A C 1
ATOM 681 O O . MET A 1 85 ? 14.921 11.446 -12.850 1.00 76.44 85 MET A O 1
ATOM 685 N N . CYS A 1 86 ? 13.821 10.157 -14.317 1.00 74.00 86 CYS A N 1
ATOM 686 C CA . CYS A 1 86 ? 15.012 9.437 -14.786 1.00 74.00 86 CYS A CA 1
ATOM 687 C C . CYS A 1 86 ? 15.248 9.516 -16.299 1.00 74.00 86 CYS A C 1
ATOM 689 O O . CYS A 1 86 ? 16.166 8.871 -16.790 1.00 74.00 86 CYS A O 1
ATOM 691 N N . ASN A 1 87 ? 14.427 10.261 -17.043 1.00 77.12 87 ASN A N 1
ATOM 692 C CA . ASN A 1 87 ? 14.536 10.491 -18.487 1.00 77.12 87 ASN A CA 1
ATOM 693 C C . ASN A 1 87 ? 14.530 9.230 -19.380 1.00 77.12 87 ASN A C 1
ATOM 695 O O . ASN A 1 87 ? 14.826 9.313 -20.571 1.00 77.12 87 ASN A O 1
ATOM 699 N N . HIS A 1 88 ? 14.129 8.067 -18.859 1.00 78.19 88 HIS A N 1
ATOM 700 C CA . HIS A 1 88 ? 13.969 6.846 -19.654 1.00 78.19 88 HIS A CA 1
ATOM 701 C C . HIS A 1 88 ? 12.565 6.733 -20.269 1.00 78.19 88 HIS A C 1
ATOM 703 O O . HIS A 1 88 ? 11.571 7.112 -19.642 1.00 78.19 88 HIS A O 1
ATOM 709 N N . TYR A 1 89 ? 12.475 6.153 -21.470 1.00 81.56 89 TYR A N 1
ATOM 710 C CA . TYR A 1 89 ? 11.202 5.813 -22.118 1.00 81.56 89 TYR A CA 1
ATOM 711 C C . TYR A 1 89 ? 10.478 4.685 -21.379 1.00 81.56 89 TYR A C 1
ATOM 713 O O . TYR A 1 89 ? 11.095 3.687 -21.001 1.00 81.56 89 TYR A O 1
ATOM 721 N N . VAL A 1 90 ? 9.162 4.808 -21.199 1.00 82.06 90 VAL A N 1
ATOM 722 C CA . VAL A 1 90 ? 8.330 3.783 -20.550 1.00 82.06 90 VAL A CA 1
ATOM 723 C C . VAL A 1 90 ? 7.196 3.305 -21.459 1.00 82.06 90 VAL A C 1
ATOM 725 O O . VAL A 1 90 ? 6.629 4.083 -22.224 1.00 82.06 90 VAL A O 1
ATOM 728 N N . CYS A 1 91 ? 6.860 2.011 -21.395 1.00 80.94 91 CYS A N 1
ATOM 729 C CA . CYS A 1 91 ? 5.699 1.471 -22.104 1.00 80.94 91 CYS A CA 1
ATOM 730 C C . CYS A 1 91 ? 4.389 1.959 -21.458 1.00 80.94 91 CYS A C 1
ATOM 732 O O . CYS A 1 91 ? 4.378 2.420 -20.315 1.00 80.94 91 CYS A O 1
ATOM 734 N N . ARG A 1 92 ? 3.265 1.832 -22.177 1.00 79.50 92 ARG A N 1
ATOM 735 C CA . ARG A 1 92 ? 1.945 2.283 -21.695 1.00 79.50 92 ARG A CA 1
ATOM 736 C C . ARG A 1 92 ? 1.524 1.612 -20.383 1.00 79.50 92 ARG A C 1
ATOM 738 O O . ARG A 1 92 ? 0.924 2.272 -19.548 1.00 79.50 92 ARG A O 1
ATOM 745 N N . SER A 1 93 ? 1.873 0.341 -20.174 1.00 80.00 93 SER A N 1
ATOM 746 C CA . SER A 1 93 ? 1.581 -0.373 -18.920 1.00 80.00 93 SER A CA 1
ATOM 747 C C . SER A 1 93 ? 2.417 0.131 -17.739 1.00 80.00 93 SER A C 1
ATOM 749 O O . SER A 1 93 ? 1.947 0.136 -16.608 1.00 80.00 93 SER A O 1
ATOM 751 N N . CYS A 1 94 ? 3.639 0.603 -17.993 1.00 79.44 94 CYS A N 1
ATOM 752 C CA . CYS A 1 94 ? 4.532 1.165 -16.979 1.00 79.44 94 CYS A CA 1
ATOM 753 C C . CYS A 1 94 ? 4.286 2.652 -16.684 1.00 79.44 94 CYS A C 1
ATOM 755 O O . CYS A 1 94 ? 4.939 3.194 -15.789 1.00 79.44 94 CYS A O 1
ATOM 757 N N . GLN A 1 95 ? 3.393 3.303 -17.435 1.00 76.31 95 GLN A N 1
ATOM 758 C CA . GLN A 1 95 ? 3.057 4.718 -17.283 1.00 76.31 95 GLN A CA 1
ATOM 759 C C . GLN A 1 95 ? 2.101 4.980 -16.108 1.0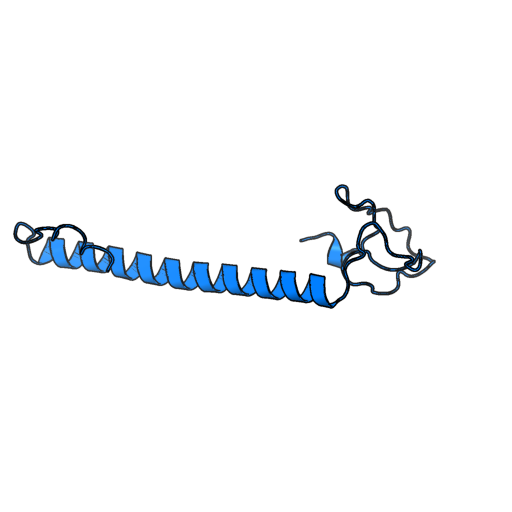0 76.31 95 GLN A C 1
ATOM 761 O O . GLN A 1 95 ? 2.154 6.056 -15.522 1.00 76.31 95 GLN A O 1
ATOM 766 N N . THR A 1 96 ? 1.222 4.033 -15.780 1.00 67.94 96 THR A N 1
ATOM 767 C CA . THR A 1 96 ? 0.038 4.251 -14.929 1.00 67.94 96 THR A CA 1
ATOM 768 C C . THR A 1 96 ? 0.191 3.857 -13.459 1.00 67.94 96 THR A C 1
ATOM 770 O O . THR A 1 96 ? -0.821 3.626 -12.806 1.00 67.94 96 THR A O 1
ATOM 773 N N . PHE A 1 97 ? 1.411 3.811 -12.914 1.00 51.84 97 PHE A N 1
ATOM 774 C CA . PHE A 1 97 ? 1.630 3.515 -11.488 1.00 51.84 97 PHE A CA 1
ATOM 775 C C . PHE A 1 97 ? 2.843 4.238 -10.914 1.00 51.84 97 PHE A C 1
ATOM 777 O O . PHE A 1 97 ? 3.964 3.902 -11.355 1.00 51.84 97 PHE A O 1
#

Secondary structure (DSSP, 8-state):
-PPP------TTS-HHHHHHHHHHHHHHHHHHHHHHHHHHHHHHHHHHHHHTT---TT----TTB-TTT-PBPPTTS----B-TTT--B--HHHH--

Organism: Nothobranchius kuhntae (NCBI:txid321403)

Radius of gyration: 24.59 Å; chains: 1; bounding box: 45×20×71 Å

Sequence (97 aa):
MPEALDSINLGFLSDSERELVLDVLRRDEELRLVEEQRVRKLKTELQEVKRKGAKLGSGNYSEYSCGRCQEPLSRLTVFSNQCKMCNHYVCRSCQTF

Foldseek 3Di:
DPDPDDPPDPVPDDPVRVVVVVVVVVVVVVVVVVVVVVVVVVVVVVVVQVVLCQDDLDDPADLQAANGNRDGHDPPDPQPDADPPRRHGHDPVRRPD

InterPro domains:
  IPR010911 Rab-binding domain [PS50916] (7-63)
  IPR011011 Zinc finger, FYVE/PHD-type [SSF57903] (12-96)
  IPR013083 Zinc finger, RING/FYVE/PHD-type [G3DSA:3.30.40.10] (2-97)
  IPR041282 FYVE-type zinc finger [PF02318] (13-96)
  IPR051745 Intracellular Transport Effector [PTHR14555] (9-96)

pLDDT: mean 79.68, std 14.51, range [43.16, 98.38]